Protein AF-A0AAV8ZL42-F1 (afdb_monomer_lite)

Structure (mmCIF, N/CA/C/O backbone):
data_AF-A0AAV8ZL42-F1
#
_entry.id   AF-A0AAV8ZL42-F1
#
loop_
_atom_site.group_PDB
_atom_site.id
_atom_site.type_symbol
_atom_site.label_atom_id
_atom_site.label_alt_id
_atom_site.label_comp_id
_atom_site.label_asym_id
_atom_site.label_entity_id
_atom_site.label_seq_id
_atom_site.pdbx_PDB_ins_code
_atom_site.Cartn_x
_atom_site.Cartn_y
_atom_site.Cartn_z
_atom_site.occupancy
_atom_site.B_iso_or_equiv
_atom_site.auth_seq_id
_atom_site.auth_comp_id
_atom_site.auth_asym_id
_atom_site.auth_atom_id
_atom_site.pdbx_PDB_model_num
ATOM 1 N N . MET A 1 1 ? 7.546 5.017 -45.964 1.00 35.66 1 MET A N 1
ATOM 2 C CA . MET A 1 1 ? 7.421 4.000 -44.901 1.00 35.66 1 MET A CA 1
ATOM 3 C C . MET A 1 1 ? 7.228 4.746 -43.587 1.00 35.66 1 MET A C 1
ATOM 5 O O . MET A 1 1 ? 8.204 5.150 -42.974 1.00 35.66 1 MET A O 1
ATOM 9 N N . GLY A 1 2 ? 5.987 5.107 -43.258 1.00 39.19 2 GLY A N 1
ATOM 10 C CA . GLY A 1 2 ? 5.680 5.880 -42.052 1.00 39.19 2 GLY A CA 1
ATOM 11 C C . GLY A 1 2 ? 5.302 4.923 -40.935 1.00 39.19 2 GLY A C 1
ATOM 12 O O . GLY A 1 2 ? 4.369 4.145 -41.109 1.00 39.19 2 GLY A O 1
ATOM 13 N N . ILE A 1 3 ? 6.028 4.953 -39.820 1.00 39.34 3 ILE A N 1
ATOM 14 C CA . ILE A 1 3 ? 5.597 4.255 -38.610 1.00 39.34 3 ILE A CA 1
ATOM 15 C C . ILE A 1 3 ? 4.463 5.095 -38.029 1.00 39.34 3 ILE A C 1
ATOM 17 O O . ILE A 1 3 ? 4.687 6.159 -37.455 1.00 39.34 3 ILE A O 1
ATOM 21 N N . VAL A 1 4 ? 3.234 4.640 -38.255 1.00 39.66 4 VAL A N 1
ATOM 22 C CA . VAL A 1 4 ? 2.069 5.104 -37.509 1.00 39.66 4 VAL A CA 1
ATOM 23 C C . VAL A 1 4 ? 2.254 4.565 -36.096 1.00 39.66 4 VAL A C 1
ATOM 25 O O . VAL A 1 4 ? 2.130 3.366 -35.865 1.00 39.66 4 VAL A O 1
ATOM 28 N N . PHE A 1 5 ? 2.617 5.434 -35.155 1.00 35.28 5 PHE A N 1
ATOM 29 C CA . PHE A 1 5 ? 2.433 5.120 -33.745 1.00 35.28 5 PHE A CA 1
ATOM 30 C C . PHE A 1 5 ? 0.934 5.188 -33.487 1.00 35.28 5 PHE A C 1
ATOM 32 O O . PHE A 1 5 ? 0.384 6.259 -33.222 1.00 35.28 5 PHE A O 1
ATOM 39 N N . ASP A 1 6 ? 0.270 4.043 -33.642 1.00 41.56 6 ASP A N 1
ATOM 40 C CA . ASP A 1 6 ? -1.086 3.882 -33.155 1.00 41.56 6 ASP A CA 1
ATOM 41 C C . ASP A 1 6 ? -1.088 4.242 -31.674 1.00 41.56 6 ASP A C 1
ATOM 43 O O . ASP A 1 6 ? -0.304 3.752 -30.857 1.00 41.56 6 ASP A O 1
ATOM 47 N N . ARG A 1 7 ? -1.941 5.209 -31.376 1.00 44.12 7 ARG A N 1
ATOM 48 C CA . ARG A 1 7 ? -2.169 5.799 -30.073 1.00 44.12 7 ARG A CA 1
ATOM 49 C C . ARG A 1 7 ? -2.481 4.691 -29.068 1.00 44.12 7 ARG A C 1
ATOM 51 O O . ARG A 1 7 ? -3.626 4.265 -28.945 1.00 44.12 7 ARG A O 1
ATOM 58 N N . LEU A 1 8 ? -1.479 4.263 -28.308 1.00 35.09 8 LEU A N 1
ATOM 59 C CA . LEU A 1 8 ? -1.681 3.454 -27.115 1.00 35.09 8 LEU A CA 1
ATOM 60 C C . LEU A 1 8 ? -2.342 4.352 -26.059 1.00 35.09 8 LEU A C 1
ATOM 62 O O . LEU A 1 8 ? -1.679 5.053 -25.297 1.00 35.09 8 LEU A O 1
ATOM 66 N N . HIS A 1 9 ? -3.676 4.363 -26.055 1.00 41.09 9 HIS A N 1
ATOM 67 C CA . HIS A 1 9 ? -4.500 4.736 -24.904 1.00 41.09 9 HIS A CA 1
ATOM 68 C C . HIS A 1 9 ? -4.129 3.789 -23.747 1.00 41.09 9 HIS A C 1
ATOM 70 O O . HIS A 1 9 ? -4.765 2.761 -23.551 1.00 41.09 9 HIS A O 1
ATOM 76 N N . MET A 1 10 ? -3.027 4.065 -23.048 1.00 40.38 10 MET A N 1
ATOM 77 C CA . MET A 1 10 ? -2.413 3.113 -22.110 1.00 40.38 10 MET A CA 1
ATOM 78 C C . MET A 1 10 ? -2.181 3.661 -20.707 1.00 40.38 10 MET A C 1
ATOM 80 O O . MET A 1 10 ? -1.366 3.126 -19.964 1.00 40.38 10 MET A O 1
ATOM 84 N N . PHE A 1 11 ? -2.918 4.693 -20.312 1.00 39.81 11 PHE A N 1
ATOM 85 C CA . PHE A 1 11 ? -2.801 5.247 -18.969 1.00 39.81 11 PHE A CA 1
ATOM 86 C C . PHE A 1 11 ? -4.182 5.632 -18.458 1.00 39.81 11 PHE A C 1
ATOM 88 O O . PHE A 1 11 ? -4.560 6.799 -18.469 1.00 39.81 11 PHE A O 1
ATOM 95 N N . ASP A 1 12 ? -4.945 4.626 -18.042 1.00 41.06 12 ASP A N 1
ATOM 96 C CA . ASP A 1 12 ? -6.040 4.856 -17.108 1.00 41.06 12 ASP A CA 1
ATOM 97 C C . ASP A 1 12 ? -5.384 4.907 -15.726 1.00 41.06 12 ASP A C 1
ATOM 99 O O . ASP A 1 12 ? -5.038 3.884 -15.147 1.00 41.06 12 ASP A O 1
ATOM 103 N N . ALA A 1 13 ? -5.019 6.110 -15.288 1.00 43.94 13 ALA A N 1
ATOM 104 C CA . ALA A 1 13 ? -4.443 6.356 -13.974 1.00 43.94 13 ALA A CA 1
ATOM 105 C C . ALA A 1 13 ? -5.504 7.074 -13.143 1.00 43.94 13 ALA A C 1
ATOM 107 O O . ALA A 1 13 ? -5.833 8.232 -13.397 1.00 43.94 13 ALA A O 1
ATOM 108 N N . GLU A 1 14 ? -6.067 6.373 -12.165 1.00 50.88 14 GLU A N 1
ATOM 109 C CA . GLU A 1 14 ? -7.069 6.929 -11.266 1.00 50.88 14 GLU A CA 1
ATOM 110 C C . GLU A 1 14 ? -6.387 7.509 -10.024 1.00 50.88 14 GLU A C 1
ATOM 112 O O . GLU A 1 14 ? -5.799 6.789 -9.216 1.00 50.88 14 GLU A O 1
ATOM 117 N N . PHE A 1 15 ? -6.496 8.826 -9.861 1.00 49.81 15 PHE A N 1
ATOM 118 C CA . PHE A 1 15 ? -6.006 9.533 -8.683 1.00 49.81 15 PHE A CA 1
ATOM 119 C C . PHE A 1 15 ? -7.116 9.617 -7.634 1.00 49.81 15 PHE A C 1
ATOM 121 O O . PHE A 1 15 ? -8.180 10.185 -7.888 1.00 49.81 15 PHE A O 1
ATOM 128 N N . ARG A 1 16 ? -6.856 9.120 -6.422 1.00 56.88 16 ARG A N 1
ATOM 129 C CA . ARG A 1 16 ? -7.742 9.307 -5.261 1.00 56.88 16 ARG A CA 1
ATOM 130 C C . ARG A 1 16 ? -6.974 9.924 -4.096 1.00 56.88 16 ARG A C 1
ATOM 132 O O . ARG A 1 16 ? -5.785 9.678 -3.918 1.00 56.88 16 ARG A O 1
ATOM 139 N N . ARG A 1 17 ? -7.653 10.757 -3.308 1.00 58.56 17 ARG A N 1
ATOM 140 C CA . ARG A 1 17 ? -7.144 11.284 -2.034 1.00 58.56 17 ARG A CA 1
ATOM 141 C C . ARG A 1 17 ? -8.042 10.765 -0.929 1.00 58.56 17 ARG A C 1
ATOM 143 O O . ARG A 1 17 ? -9.262 10.873 -1.041 1.00 58.56 17 ARG A O 1
ATOM 150 N N . PHE A 1 18 ? -7.449 10.215 0.117 1.00 60.50 18 PHE A N 1
ATOM 151 C CA . PHE A 1 18 ? -8.172 9.806 1.313 1.00 60.50 18 PHE A CA 1
ATOM 152 C C . PHE A 1 18 ? -7.325 10.121 2.540 1.00 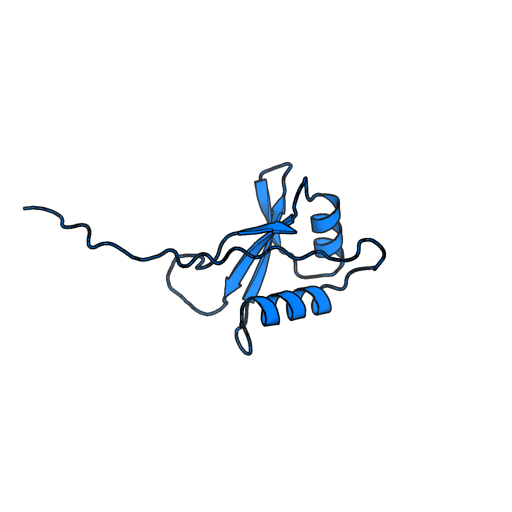60.50 18 PHE A C 1
ATOM 154 O O . PHE A 1 18 ? -6.101 10.044 2.493 1.00 60.50 18 PHE A O 1
ATOM 161 N N . SER A 1 19 ? -7.983 10.486 3.634 1.00 63.06 19 SER A N 1
ATOM 162 C CA . SER A 1 19 ? -7.317 10.766 4.902 1.00 63.06 19 SER A CA 1
ATOM 163 C C . SER A 1 19 ? -7.437 9.551 5.812 1.00 63.06 19 SER A C 1
ATOM 165 O O . SER A 1 19 ? -8.507 8.953 5.906 1.00 63.06 19 SER A O 1
ATOM 167 N N . VAL A 1 20 ? -6.354 9.215 6.509 1.00 64.38 20 VAL A N 1
ATOM 168 C CA . VAL A 1 20 ? -6.352 8.211 7.582 1.00 64.38 20 VAL A CA 1
ATOM 169 C C . VAL A 1 20 ? -6.140 8.934 8.910 1.00 64.38 20 VAL A C 1
ATOM 171 O O . VAL A 1 20 ? -5.308 9.840 9.002 1.00 64.38 20 VAL A O 1
ATOM 174 N N . GLU A 1 21 ? -6.898 8.569 9.944 1.00 62.53 21 GLU A N 1
ATOM 175 C CA . GLU A 1 21 ? -6.744 9.161 11.274 1.00 62.53 21 GLU A CA 1
ATOM 176 C C . GLU A 1 21 ? -5.384 8.804 11.890 1.00 62.53 21 GLU A C 1
ATOM 178 O O . GLU A 1 21 ? -5.089 7.639 12.164 1.00 62.53 21 GLU A O 1
ATOM 183 N N . ARG A 1 22 ? -4.569 9.831 12.172 1.00 55.66 22 ARG A N 1
ATOM 184 C CA . ARG A 1 22 ? -3.210 9.689 12.733 1.00 55.66 22 ARG A CA 1
ATOM 185 C C . ARG A 1 22 ? -3.160 9.100 14.149 1.00 55.66 22 ARG A C 1
ATOM 187 O O . ARG A 1 22 ? -2.091 8.680 14.574 1.00 55.66 22 ARG A O 1
ATOM 194 N N . ASN A 1 23 ? -4.280 9.082 14.875 1.00 57.28 23 ASN A N 1
ATOM 195 C CA . ASN A 1 23 ? -4.341 8.646 16.277 1.00 57.28 23 ASN A CA 1
ATOM 196 C C . ASN A 1 23 ? -4.604 7.140 16.451 1.00 57.28 23 ASN A C 1
ATOM 198 O O . ASN A 1 23 ? -4.630 6.653 17.579 1.00 57.28 23 ASN A O 1
ATOM 202 N N . SER A 1 24 ? -4.788 6.397 15.358 1.00 63.31 24 SER A N 1
ATOM 203 C CA . SER A 1 24 ? -4.929 4.940 15.390 1.00 63.31 24 SER A CA 1
ATOM 204 C C . SER A 1 24 ? -3.568 4.268 15.178 1.00 63.31 24 SER A C 1
ATOM 206 O O . SER A 1 24 ? -2.717 4.810 14.479 1.00 63.31 24 SER A O 1
ATOM 208 N N . GLN A 1 25 ? -3.325 3.097 15.781 1.00 73.81 25 GLN A N 1
ATOM 209 C CA . GLN A 1 25 ? -2.259 2.204 15.312 1.00 73.81 25 GLN A CA 1
ATOM 210 C C . GLN A 1 25 ? -2.778 1.542 14.028 1.00 73.81 25 GLN A C 1
ATOM 212 O O . GLN A 1 25 ? -3.613 0.643 14.136 1.00 73.81 25 GLN A O 1
ATOM 217 N N . PRO A 1 26 ? -2.357 1.985 12.829 1.00 80.88 26 PRO A N 1
ATOM 218 C CA . PRO A 1 26 ? -2.989 1.532 11.603 1.00 80.88 26 PRO A CA 1
ATOM 219 C C . PRO A 1 26 ? -2.600 0.077 11.340 1.00 80.88 26 PRO A C 1
ATOM 221 O O . PRO A 1 26 ? -1.420 -0.279 11.420 1.00 80.88 26 PRO A O 1
ATOM 224 N N . LYS A 1 27 ? -3.593 -0.756 11.028 1.00 91.00 27 LYS A N 1
ATOM 225 C CA . LYS A 1 27 ? -3.380 -2.142 10.618 1.00 91.00 27 LYS A CA 1
ATOM 226 C C . LYS A 1 27 ? -3.227 -2.229 9.114 1.00 91.00 27 LYS A C 1
ATOM 228 O O . LYS A 1 27 ? -3.955 -1.580 8.360 1.00 91.00 27 LYS A O 1
ATOM 233 N N . PHE A 1 28 ? -2.266 -3.034 8.674 1.00 92.12 28 PHE A N 1
ATOM 234 C CA . PHE A 1 28 ? -2.043 -3.256 7.254 1.00 92.12 28 PHE A CA 1
ATOM 235 C C . PHE A 1 28 ? -3.261 -3.883 6.575 1.00 92.12 28 PHE A C 1
ATOM 237 O O . PHE A 1 28 ? -3.576 -3.502 5.452 1.00 92.12 28 PHE A O 1
ATOM 244 N N . GLU A 1 29 ? -3.960 -4.789 7.256 1.00 93.00 29 GLU A N 1
ATOM 245 C CA . GLU A 1 29 ? -5.174 -5.425 6.736 1.00 93.00 29 GLU A CA 1
ATOM 246 C C . GLU A 1 29 ? -6.279 -4.391 6.476 1.00 93.00 29 GLU A C 1
ATOM 248 O O . GLU A 1 29 ? -6.742 -4.283 5.345 1.00 93.00 29 GLU A O 1
ATOM 253 N N . ASP A 1 30 ? -6.584 -3.520 7.444 1.00 90.75 30 ASP A N 1
ATOM 254 C CA . ASP A 1 30 ? -7.571 -2.441 7.266 1.00 90.75 30 ASP A CA 1
ATOM 255 C C . ASP A 1 30 ? -7.199 -1.494 6.114 1.00 90.75 30 ASP A C 1
ATOM 257 O O . ASP A 1 30 ? -8.045 -1.068 5.318 1.00 90.75 30 ASP A O 1
ATOM 261 N N . PHE A 1 31 ? -5.910 -1.154 6.011 1.00 88.69 31 PHE A N 1
ATOM 262 C CA . PHE A 1 31 ? -5.397 -0.325 4.926 1.00 88.69 31 PHE A CA 1
ATOM 263 C C . PHE A 1 31 ? -5.541 -1.026 3.573 1.00 88.69 31 PHE A C 1
ATOM 265 O O . PHE A 1 31 ? -5.977 -0.415 2.597 1.00 88.69 31 PHE A O 1
ATOM 272 N N . ARG A 1 32 ? -5.219 -2.317 3.507 1.00 90.62 32 ARG A N 1
ATOM 273 C CA . ARG A 1 32 ? -5.371 -3.135 2.306 1.00 90.62 32 ARG A CA 1
ATOM 274 C C . ARG A 1 32 ? -6.837 -3.224 1.880 1.00 90.62 32 ARG A C 1
ATOM 276 O O . ARG A 1 32 ? -7.114 -3.018 0.700 1.00 90.62 32 ARG A O 1
ATOM 283 N N . ASP A 1 33 ? -7.757 -3.439 2.813 1.00 90.31 33 ASP A N 1
ATOM 284 C CA . ASP A 1 33 ? -9.199 -3.516 2.556 1.00 90.31 33 ASP A CA 1
ATOM 285 C C . ASP A 1 33 ? -9.779 -2.175 2.093 1.00 90.31 33 ASP A C 1
ATOM 287 O O . ASP A 1 33 ? -10.705 -2.116 1.278 1.00 90.31 33 ASP A O 1
ATOM 291 N N . LEU A 1 34 ? -9.247 -1.060 2.601 1.00 87.06 34 LEU A N 1
ATOM 292 C CA . LEU A 1 34 ? -9.572 0.271 2.094 1.00 87.06 34 LEU A CA 1
ATOM 293 C C . LEU A 1 34 ? -9.128 0.428 0.635 1.00 87.06 34 LEU A C 1
ATOM 295 O O . LEU A 1 34 ? -9.923 0.864 -0.197 1.00 87.06 34 LEU A O 1
ATOM 299 N N . ILE A 1 35 ? -7.890 0.047 0.316 1.00 86.81 35 ILE A N 1
ATOM 300 C CA . ILE A 1 35 ? -7.360 0.091 -1.053 1.00 86.81 35 ILE A CA 1
ATOM 301 C C . ILE A 1 35 ? -8.170 -0.808 -1.990 1.00 86.81 35 ILE A C 1
ATOM 303 O O . ILE A 1 35 ? -8.523 -0.381 -3.090 1.00 86.81 35 ILE A O 1
ATOM 307 N N . GLU A 1 36 ? -8.521 -2.015 -1.553 1.00 87.69 36 GLU A N 1
ATOM 308 C CA . GLU A 1 36 ? -9.337 -2.939 -2.336 1.00 87.69 36 GLU A CA 1
ATOM 309 C C . GLU A 1 36 ? -10.693 -2.326 -2.707 1.00 87.69 36 GLU A C 1
ATOM 311 O O . GLU A 1 36 ? -11.075 -2.335 -3.880 1.00 87.69 36 GLU A O 1
ATOM 316 N N . ARG A 1 37 ? -11.389 -1.731 -1.729 1.00 85.81 37 ARG A N 1
ATOM 317 C CA . ARG A 1 37 ? -12.682 -1.064 -1.942 1.00 85.81 37 ARG A CA 1
ATOM 318 C C . ARG A 1 37 ? -12.564 0.175 -2.823 1.00 85.81 37 ARG A C 1
ATOM 320 O O . ARG A 1 37 ? -13.397 0.371 -3.703 1.00 85.81 37 ARG A O 1
ATOM 327 N N . LEU A 1 38 ? -11.549 1.011 -2.600 1.00 82.88 38 LEU A N 1
ATOM 328 C CA . LEU A 1 38 ? -11.361 2.256 -3.354 1.00 82.88 38 LEU A CA 1
ATOM 329 C C . LEU A 1 38 ? -11.042 2.011 -4.830 1.00 82.88 38 LEU A C 1
ATOM 331 O O . LEU A 1 38 ? -11.477 2.800 -5.665 1.00 82.88 38 LEU A O 1
ATOM 335 N N . HIS A 1 39 ? -10.311 0.939 -5.136 1.00 77.50 39 HIS A N 1
ATOM 336 C CA . HIS A 1 39 ? -9.862 0.603 -6.491 1.00 77.50 39 HIS A CA 1
ATOM 337 C C . HIS A 1 39 ? -10.634 -0.568 -7.119 1.00 77.50 39 HIS A C 1
ATOM 339 O O . HIS A 1 39 ? -10.232 -1.090 -8.162 1.00 77.50 39 HIS A O 1
ATOM 345 N N . ASN A 1 40 ? -11.731 -0.993 -6.483 1.00 81.56 40 ASN A N 1
ATOM 346 C CA . ASN A 1 40 ? -12.603 -2.073 -6.938 1.00 81.56 40 ASN A CA 1
ATOM 347 C C . ASN A 1 40 ? -11.823 -3.359 -7.297 1.00 81.56 40 ASN A C 1
ATOM 349 O O . ASN A 1 40 ? -12.038 -3.968 -8.346 1.00 81.56 40 ASN A O 1
ATOM 353 N N . LEU A 1 41 ? -10.882 -3.747 -6.428 1.00 83.38 41 LEU A N 1
ATOM 354 C CA . LEU A 1 41 ? -9.957 -4.875 -6.616 1.00 83.38 41 LEU A CA 1
ATOM 355 C C . LEU A 1 41 ? -10.468 -6.181 -5.996 1.00 83.38 41 LEU A C 1
ATOM 357 O O . LEU A 1 41 ? -9.673 -7.067 -5.695 1.00 83.38 41 LEU A O 1
ATOM 361 N N . LYS A 1 42 ? -11.782 -6.298 -5.790 1.00 84.19 42 LYS A N 1
ATOM 362 C CA . LYS A 1 42 ? -12.391 -7.486 -5.192 1.00 84.19 42 LYS A CA 1
ATOM 363 C C . LYS A 1 42 ? -11.958 -8.745 -5.950 1.00 84.19 42 LYS A C 1
ATOM 365 O O . LYS A 1 42 ? -12.014 -8.770 -7.179 1.00 84.19 42 LYS A O 1
ATOM 370 N N . ASP A 1 43 ? -11.513 -9.761 -5.212 1.00 84.69 43 ASP A N 1
ATOM 371 C CA . ASP A 1 43 ? -11.008 -11.042 -5.734 1.00 84.69 43 ASP A CA 1
ATOM 372 C C . ASP A 1 43 ? -9.744 -10.933 -6.623 1.00 84.69 43 ASP A C 1
ATOM 374 O O . ASP A 1 43 ? -9.311 -11.911 -7.236 1.00 84.69 43 ASP A O 1
ATOM 378 N N . ILE A 1 44 ? -9.097 -9.763 -6.678 1.00 85.31 44 ILE A N 1
ATOM 379 C CA . ILE A 1 44 ? -7.851 -9.534 -7.416 1.00 85.31 44 ILE A CA 1
ATOM 380 C C . ILE A 1 44 ? -6.703 -9.464 -6.416 1.00 85.31 44 ILE A C 1
ATOM 382 O O . ILE A 1 44 ? -6.625 -8.559 -5.592 1.00 85.31 44 ILE A O 1
ATOM 386 N N . SER A 1 45 ? -5.728 -10.367 -6.517 1.00 87.88 45 SER A N 1
ATOM 387 C CA . SER A 1 45 ? -4.523 -10.236 -5.698 1.00 87.88 45 SER A CA 1
ATOM 388 C C . SER A 1 45 ? -3.710 -9.016 -6.143 1.00 87.88 45 SER A C 1
ATOM 390 O O . SER A 1 45 ? -3.387 -8.877 -7.317 1.00 87.88 45 SER A O 1
ATOM 392 N N . PHE A 1 46 ? -3.284 -8.173 -5.202 1.00 87.69 46 PHE A N 1
ATOM 393 C CA . PHE A 1 46 ? -2.400 -7.029 -5.469 1.00 87.69 46 PHE A CA 1
ATOM 394 C C . PHE A 1 46 ? -1.310 -6.837 -4.405 1.00 87.69 46 PHE A C 1
ATOM 396 O O . PHE A 1 46 ? -1.440 -7.298 -3.267 1.00 87.69 46 PHE A O 1
ATOM 403 N N . LEU A 1 47 ? -0.234 -6.160 -4.792 1.00 90.69 47 LEU A N 1
ATOM 404 C CA . LEU A 1 47 ? 0.840 -5.642 -3.951 1.00 90.69 47 LEU A CA 1
ATOM 405 C C . LEU A 1 47 ? 0.627 -4.147 -3.717 1.00 90.69 47 LEU A C 1
ATOM 407 O O . LEU A 1 47 ? 0.113 -3.457 -4.597 1.00 90.69 47 LEU A O 1
ATOM 411 N N . VAL A 1 48 ? 1.055 -3.669 -2.552 1.00 91.38 48 VAL A N 1
ATOM 412 C CA . VAL A 1 48 ? 1.086 -2.246 -2.215 1.00 91.38 48 VAL A CA 1
ATOM 413 C C . VAL A 1 48 ? 2.519 -1.876 -1.867 1.00 91.38 48 VAL A C 1
ATOM 415 O O . VAL A 1 48 ? 3.167 -2.571 -1.085 1.00 91.38 48 VAL A O 1
ATOM 418 N N . SER A 1 49 ? 3.000 -0.784 -2.439 1.00 92.00 49 SER A N 1
ATOM 419 C CA . SER A 1 49 ? 4.323 -0.224 -2.165 1.00 92.00 49 SER A CA 1
ATOM 420 C C . SER A 1 49 ? 4.217 1.286 -1.999 1.00 92.00 49 SER A C 1
ATOM 422 O O . SER A 1 49 ? 3.255 1.877 -2.487 1.00 92.00 49 SER A O 1
ATOM 424 N N . TYR A 1 50 ? 5.189 1.920 -1.350 1.00 90.06 50 TYR A N 1
ATOM 425 C CA . TYR A 1 50 ? 5.308 3.375 -1.293 1.00 90.06 50 TYR A CA 1
ATOM 426 C C . TYR A 1 50 ? 6.640 3.861 -1.845 1.00 90.06 50 TYR A C 1
ATOM 428 O O . TYR A 1 50 ? 7.622 3.125 -1.829 1.00 90.06 50 TYR A O 1
ATOM 436 N N . ILE A 1 51 ? 6.650 5.096 -2.339 1.00 88.38 51 ILE A N 1
ATOM 437 C CA . ILE A 1 51 ? 7.875 5.787 -2.747 1.00 88.38 51 ILE A CA 1
ATOM 438 C C . ILE A 1 51 ? 8.403 6.536 -1.527 1.00 88.38 51 ILE A C 1
ATOM 440 O O . ILE A 1 51 ? 7.741 7.470 -1.056 1.00 88.38 51 ILE A O 1
ATOM 444 N N . ASP A 1 52 ? 9.563 6.137 -1.007 1.00 88.81 52 ASP A N 1
ATOM 445 C CA . ASP A 1 52 ? 10.187 6.852 0.102 1.00 88.81 52 ASP A CA 1
ATOM 446 C C . ASP A 1 52 ? 10.691 8.221 -0.379 1.00 88.81 52 ASP A C 1
ATOM 448 O O . ASP A 1 52 ? 11.385 8.318 -1.390 1.00 88.81 52 ASP A O 1
ATOM 452 N N . PRO A 1 53 ? 10.317 9.325 0.287 1.00 86.94 53 PRO A N 1
ATOM 453 C CA . PRO A 1 53 ? 10.684 10.653 -0.189 1.00 86.94 53 PRO A CA 1
ATOM 454 C C . PRO A 1 53 ? 12.172 10.984 -0.004 1.00 86.94 53 PRO A C 1
ATOM 456 O O . PRO A 1 53 ? 12.604 12.018 -0.513 1.00 86.94 53 PRO A O 1
ATOM 459 N N . SER A 1 54 ? 12.940 10.169 0.726 1.00 87.88 54 SER A N 1
ATOM 460 C CA .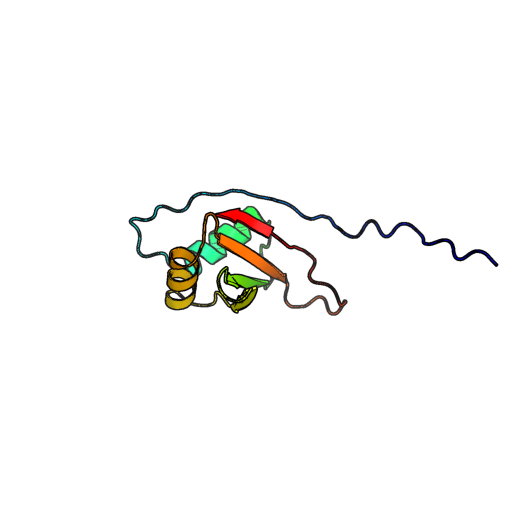 SER A 1 54 ? 14.353 10.433 1.026 1.00 87.88 54 SER A CA 1
ATOM 461 C C . SER A 1 54 ? 15.276 9.957 -0.094 1.00 87.88 54 SER A C 1
ATOM 463 O O . SER A 1 54 ? 16.135 10.716 -0.536 1.00 87.88 54 SER A O 1
ATOM 465 N N . ASP A 1 55 ? 15.092 8.719 -0.549 1.00 87.81 55 ASP A N 1
ATOM 466 C CA . ASP A 1 55 ? 15.925 8.048 -1.560 1.00 87.81 55 ASP A CA 1
ATOM 467 C C . ASP A 1 55 ? 15.175 7.782 -2.880 1.00 87.81 55 ASP A C 1
ATOM 469 O O . ASP A 1 55 ? 15.808 7.499 -3.894 1.00 87.81 55 ASP A O 1
ATOM 473 N N . GLN A 1 56 ? 13.852 7.984 -2.906 1.00 85.25 56 GLN A N 1
ATOM 474 C CA . GLN A 1 56 ? 12.949 7.619 -4.004 1.00 85.25 56 GLN A CA 1
ATOM 475 C C . GLN A 1 56 ? 12.839 6.110 -4.256 1.00 85.25 56 GLN A C 1
ATOM 477 O O . GLN A 1 56 ? 12.376 5.698 -5.325 1.00 85.25 56 GLN A O 1
ATOM 482 N N . ASP A 1 57 ? 13.181 5.286 -3.265 1.00 91.06 57 ASP A N 1
ATOM 483 C CA . ASP A 1 57 ? 13.041 3.841 -3.362 1.00 91.06 57 ASP A CA 1
ATOM 484 C C . ASP A 1 57 ? 11.575 3.413 -3.279 1.00 91.06 57 ASP A C 1
ATOM 486 O O . ASP A 1 57 ? 10.753 3.969 -2.543 1.00 91.06 57 ASP A O 1
ATOM 490 N N . LEU A 1 58 ? 11.247 2.367 -4.041 1.00 89.31 58 LEU A N 1
ATOM 491 C CA . LEU A 1 58 ? 9.942 1.722 -3.994 1.00 89.31 58 LEU A CA 1
ATOM 492 C C . LEU A 1 58 ? 9.954 0.603 -2.950 1.00 89.31 58 LEU A C 1
ATOM 494 O O . LEU A 1 58 ? 10.471 -0.487 -3.201 1.00 89.31 58 LEU A O 1
ATOM 498 N N . LEU A 1 59 ? 9.344 0.853 -1.794 1.00 94.06 59 LEU A N 1
ATOM 499 C CA . LEU A 1 59 ? 9.371 -0.058 -0.652 1.00 94.06 59 LEU A CA 1
ATOM 500 C C . LEU A 1 59 ? 8.004 -0.724 -0.420 1.00 94.06 59 LEU A C 1
ATOM 502 O O . LEU A 1 59 ? 6.973 -0.050 -0.481 1.00 94.06 59 LEU A O 1
ATOM 506 N N . PRO A 1 60 ? 7.950 -2.039 -0.139 1.00 95.31 60 PRO A N 1
ATOM 507 C CA . PRO A 1 60 ? 6.689 -2.753 0.029 1.00 95.31 60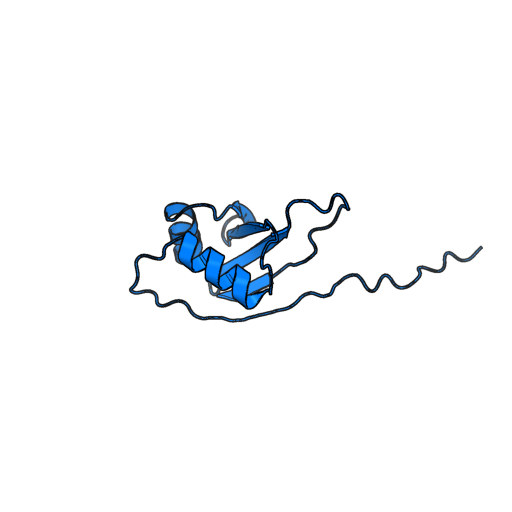 PRO A CA 1
ATOM 508 C C . PRO A 1 60 ? 5.987 -2.376 1.339 1.00 95.31 60 PRO A C 1
ATOM 510 O O . PRO A 1 60 ? 6.588 -2.403 2.413 1.00 95.31 60 PRO A O 1
ATOM 513 N N . ILE A 1 61 ? 4.679 -2.137 1.271 1.00 95.44 61 ILE A N 1
ATOM 514 C CA . ILE A 1 61 ? 3.792 -2.085 2.435 1.00 95.44 61 ILE A CA 1
ATOM 515 C C . ILE A 1 61 ? 3.066 -3.430 2.494 1.00 95.44 61 ILE A C 1
ATOM 517 O O . ILE A 1 61 ? 2.125 -3.669 1.741 1.00 95.44 61 ILE A O 1
ATOM 521 N N . ASN A 1 62 ? 3.539 -4.334 3.350 1.00 95.25 62 ASN A N 1
ATOM 522 C CA . ASN A 1 62 ? 3.006 -5.695 3.480 1.00 95.25 62 ASN A CA 1
ATOM 523 C C . ASN A 1 62 ? 2.793 -6.143 4.938 1.00 95.25 62 ASN A C 1
ATOM 525 O O . ASN A 1 62 ? 2.461 -7.302 5.173 1.00 95.25 62 ASN A O 1
ATOM 529 N N . ASN A 1 63 ? 3.011 -5.245 5.901 1.00 96.06 63 ASN A N 1
ATOM 530 C CA . ASN A 1 63 ? 2.802 -5.456 7.330 1.00 96.06 63 ASN A CA 1
ATOM 531 C C . ASN A 1 63 ? 2.600 -4.103 8.047 1.00 96.06 63 ASN A C 1
ATOM 533 O O . ASN A 1 63 ? 2.802 -3.037 7.453 1.00 96.06 63 ASN A O 1
ATOM 537 N N . ASP A 1 64 ? 2.205 -4.157 9.322 1.00 94.69 64 ASP A N 1
ATOM 538 C CA . ASP A 1 64 ? 1.930 -2.981 10.163 1.00 94.69 64 ASP A CA 1
ATOM 539 C C . ASP A 1 64 ? 3.150 -2.052 10.315 1.00 94.69 64 ASP A C 1
ATOM 541 O O . ASP A 1 64 ? 3.009 -0.827 10.336 1.00 94.69 64 ASP A O 1
ATOM 545 N N . ASP A 1 65 ? 4.360 -2.609 10.407 1.00 94.50 65 ASP A N 1
ATOM 546 C CA . ASP A 1 65 ? 5.584 -1.832 10.628 1.00 94.50 65 ASP A CA 1
ATOM 547 C C . ASP A 1 65 ? 5.990 -1.027 9.395 1.00 94.50 65 ASP A C 1
ATOM 549 O O . ASP A 1 65 ? 6.315 0.159 9.504 1.00 94.50 65 ASP A O 1
ATOM 553 N N . ASN A 1 66 ? 5.892 -1.629 8.212 1.00 94.38 66 ASN A N 1
ATOM 554 C CA . ASN A 1 66 ? 6.137 -0.958 6.944 1.00 94.38 66 ASN A CA 1
ATOM 555 C C . ASN A 1 66 ? 5.083 0.121 6.688 1.00 94.38 66 ASN A C 1
ATOM 557 O O . ASN A 1 66 ? 5.437 1.206 6.232 1.00 94.38 66 ASN A O 1
ATOM 561 N N . LEU A 1 67 ? 3.812 -0.132 7.028 1.00 92.69 67 LEU A N 1
ATOM 562 C CA . LEU A 1 67 ? 2.755 0.880 6.938 1.00 92.69 67 LEU A CA 1
ATOM 563 C C . LEU A 1 67 ? 3.054 2.072 7.851 1.00 92.69 67 LEU A C 1
ATOM 565 O O . LEU A 1 67 ? 2.993 3.222 7.413 1.00 92.69 67 LEU A O 1
ATOM 569 N N . ARG A 1 68 ? 3.437 1.813 9.104 1.00 90.06 68 ARG A N 1
ATOM 570 C CA . ARG A 1 68 ? 3.816 2.868 10.049 1.00 90.06 68 ARG A CA 1
ATOM 571 C C . ARG A 1 68 ? 5.013 3.667 9.543 1.00 90.06 68 ARG A C 1
ATOM 573 O O . ARG A 1 68 ? 4.974 4.895 9.574 1.00 90.06 68 ARG A O 1
ATOM 580 N N . ARG A 1 69 ? 6.056 2.994 9.049 1.00 91.12 69 ARG A N 1
ATOM 581 C CA . ARG A 1 69 ? 7.244 3.650 8.487 1.00 91.12 69 ARG A CA 1
ATOM 582 C C . ARG A 1 69 ? 6.888 4.530 7.290 1.00 91.12 69 ARG A C 1
ATOM 584 O O . ARG A 1 69 ? 7.314 5.680 7.243 1.00 91.12 69 ARG A O 1
ATOM 591 N N . ALA A 1 70 ? 6.056 4.027 6.383 1.00 90.81 70 ALA A N 1
ATOM 592 C CA . ALA A 1 70 ? 5.580 4.771 5.226 1.00 90.81 70 ALA A CA 1
ATOM 593 C C . ALA A 1 70 ? 4.819 6.043 5.640 1.00 90.81 70 ALA A C 1
ATOM 595 O O . ALA A 1 70 ? 5.103 7.128 5.135 1.00 90.81 70 ALA A O 1
ATOM 596 N N . LEU A 1 71 ? 3.908 5.936 6.614 1.00 87.56 71 LEU A N 1
ATOM 597 C CA . LEU A 1 71 ? 3.134 7.068 7.138 1.00 87.56 71 LEU A CA 1
ATOM 598 C C . LEU A 1 71 ? 3.998 8.120 7.849 1.00 87.56 71 LEU A C 1
ATOM 600 O O . LEU A 1 71 ? 3.719 9.310 7.727 1.00 87.56 71 LEU A O 1
ATOM 604 N N . ILE A 1 72 ? 5.038 7.704 8.579 1.00 87.38 72 ILE A N 1
ATOM 605 C CA . ILE A 1 72 ? 5.982 8.621 9.245 1.00 87.38 72 ILE A CA 1
ATOM 606 C C . ILE A 1 72 ? 6.847 9.355 8.213 1.00 87.38 72 ILE A C 1
ATOM 608 O O . ILE A 1 72 ? 7.103 10.553 8.356 1.00 87.38 72 ILE A O 1
ATOM 612 N N . ASN A 1 73 ? 7.307 8.641 7.185 1.00 87.44 73 ASN A N 1
ATOM 613 C CA . ASN A 1 73 ? 8.221 9.190 6.188 1.00 87.44 73 ASN A CA 1
ATOM 614 C C . ASN A 1 73 ? 7.511 10.051 5.141 1.00 87.44 73 ASN A C 1
ATOM 616 O O . ASN A 1 73 ? 8.148 10.927 4.563 1.00 87.44 73 ASN A O 1
ATOM 620 N N . ALA A 1 74 ? 6.213 9.843 4.916 1.00 83.06 74 ALA A N 1
ATOM 621 C CA . ALA A 1 74 ? 5.403 10.592 3.963 1.00 83.06 74 ALA A CA 1
ATOM 622 C C . ALA A 1 74 ? 5.502 12.118 4.155 1.00 83.06 74 ALA A C 1
ATOM 624 O O . ALA A 1 74 ? 5.188 12.657 5.218 1.00 83.06 74 ALA A O 1
ATOM 625 N N . LYS A 1 75 ? 5.911 12.837 3.101 1.00 79.31 75 LYS A N 1
ATOM 626 C CA . LYS A 1 75 ? 6.060 14.303 3.105 1.00 79.31 75 LYS A CA 1
ATOM 627 C C . LYS A 1 75 ? 5.726 14.903 1.732 1.00 79.31 75 LYS A C 1
ATOM 629 O O . LYS A 1 75 ? 6.398 14.573 0.758 1.00 79.31 75 LYS A O 1
ATOM 634 N N . PRO A 1 76 ? 4.735 15.808 1.611 1.00 76.81 76 PRO A N 1
ATOM 635 C CA . PRO A 1 76 ? 3.609 16.011 2.528 1.00 76.81 76 PRO A CA 1
ATOM 636 C C . PRO A 1 76 ? 2.588 14.868 2.472 1.00 76.81 76 PRO A C 1
ATOM 638 O O . PRO A 1 76 ? 1.679 14.843 3.294 1.00 76.81 76 PRO A O 1
ATOM 641 N N . LEU A 1 77 ? 2.721 13.976 1.485 1.00 78.56 77 LEU A N 1
ATOM 642 C CA . LEU A 1 77 ? 1.729 12.968 1.161 1.00 78.56 77 LEU A CA 1
ATOM 643 C C . LEU A 1 77 ? 2.373 11.585 1.025 1.00 78.56 77 LEU A C 1
ATOM 645 O O . LEU A 1 77 ? 3.500 11.484 0.529 1.00 78.56 77 LEU A O 1
ATOM 649 N N . LEU A 1 78 ? 1.664 10.525 1.410 1.00 84.06 78 LEU A N 1
ATOM 650 C CA . LEU A 1 78 ? 2.119 9.152 1.171 1.00 84.06 78 LEU A CA 1
ATOM 651 C C . LEU A 1 78 ? 1.801 8.772 -0.273 1.00 84.06 78 LEU A C 1
ATOM 653 O O . LEU A 1 78 ? 0.632 8.689 -0.636 1.00 84.06 78 LEU A O 1
ATOM 657 N N . ARG A 1 79 ? 2.830 8.528 -1.087 1.00 85.94 79 ARG A N 1
ATOM 658 C CA . ARG A 1 79 ? 2.677 8.084 -2.478 1.00 85.94 79 ARG A CA 1
ATOM 659 C C . ARG A 1 79 ? 2.724 6.568 -2.540 1.00 85.94 79 ARG A C 1
ATOM 661 O O . ARG A 1 79 ? 3.796 6.002 -2.336 1.00 85.94 79 ARG A O 1
ATOM 668 N N . ILE A 1 80 ? 1.598 5.932 -2.850 1.00 85.81 80 ILE A N 1
ATOM 669 C CA . ILE A 1 80 ? 1.530 4.474 -3.011 1.00 85.81 80 ILE A CA 1
ATOM 670 C C . ILE A 1 80 ? 1.402 4.036 -4.473 1.00 85.81 80 ILE A C 1
ATOM 672 O O . ILE A 1 80 ? 0.862 4.754 -5.319 1.00 85.81 80 ILE A O 1
ATOM 676 N N . ILE A 1 81 ? 1.893 2.827 -4.743 1.00 85.25 81 ILE A N 1
ATOM 677 C CA . ILE A 1 81 ? 1.760 2.091 -6.002 1.00 85.25 81 ILE A CA 1
ATOM 678 C C . ILE A 1 81 ? 1.036 0.779 -5.712 1.00 85.25 81 ILE A C 1
ATOM 680 O O . ILE A 1 81 ? 1.396 0.061 -4.776 1.00 85.25 81 ILE A O 1
ATOM 684 N N . ILE A 1 82 ? 0.038 0.458 -6.536 1.00 85.56 82 ILE A N 1
ATOM 685 C CA . ILE A 1 82 ? -0.741 -0.775 -6.432 1.00 85.56 82 ILE A CA 1
ATOM 686 C C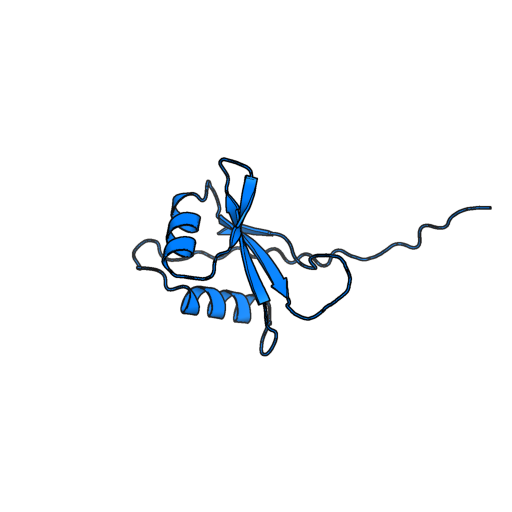 . ILE A 1 82 ? -0.477 -1.627 -7.670 1.00 85.56 82 ILE A C 1
ATOM 688 O O . ILE A 1 82 ? -0.715 -1.197 -8.797 1.00 85.56 82 ILE A O 1
ATOM 692 N N . GLN A 1 83 ? -0.001 -2.854 -7.473 1.00 82.06 83 GLN A N 1
ATOM 693 C CA . GLN A 1 83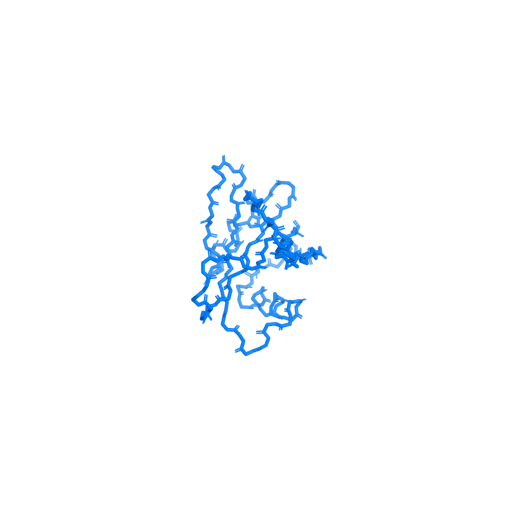 ? 0.340 -3.764 -8.570 1.00 82.06 83 GLN A CA 1
ATOM 694 C C . GLN A 1 83 ? -0.482 -5.047 -8.471 1.00 82.06 83 GLN A C 1
ATOM 696 O O . GLN A 1 83 ? -0.348 -5.794 -7.507 1.00 82.06 83 GLN A O 1
ATOM 701 N N . ARG A 1 84 ? -1.318 -5.346 -9.468 1.00 83.56 84 ARG A N 1
ATOM 702 C CA . ARG A 1 84 ? -2.077 -6.607 -9.520 1.00 83.56 84 ARG A CA 1
ATOM 703 C C . ARG A 1 84 ? -1.124 -7.784 -9.779 1.00 83.56 84 ARG A C 1
ATOM 705 O O . ARG A 1 84 ? -0.304 -7.729 -10.691 1.00 83.56 84 ARG A O 1
ATOM 712 N N . LYS A 1 85 ? -1.235 -8.862 -9.003 1.00 76.12 85 LYS A N 1
ATOM 713 C CA . LYS A 1 85 ? -0.541 -10.131 -9.250 1.00 76.12 85 LYS A CA 1
ATOM 714 C C . LYS A 1 85 ? -1.316 -10.900 -10.323 1.00 76.12 85 LYS A C 1
ATOM 716 O O . LYS A 1 85 ? -2.505 -11.140 -10.149 1.00 76.12 85 LYS A O 1
ATOM 721 N N . GLY A 1 86 ? -0.648 -11.298 -11.407 1.00 62.69 86 GLY A N 1
ATOM 722 C CA . GLY A 1 86 ? -1.214 -12.225 -12.400 1.00 62.69 86 GLY A CA 1
ATOM 723 C C . GLY A 1 86 ? -1.434 -11.684 -13.815 1.00 62.69 86 GLY A C 1
ATOM 724 O O . GLY A 1 86 ? -1.831 -12.459 -14.676 1.00 62.69 86 GLY A O 1
ATOM 725 N N . ILE A 1 87 ? -1.128 -10.416 -14.109 1.00 54.00 87 ILE A N 1
ATOM 726 C CA . ILE A 1 87 ? -1.069 -9.939 -15.501 1.00 54.00 87 ILE A CA 1
ATOM 727 C C . ILE A 1 87 ? 0.399 -9.937 -15.930 1.00 54.00 87 ILE A C 1
ATOM 729 O O . ILE A 1 87 ? 1.145 -9.003 -15.643 1.00 54.00 87 ILE A O 1
ATOM 733 N N . VAL A 1 88 ? 0.828 -11.008 -16.601 1.00 46.72 88 VAL A N 1
ATOM 734 C CA . VAL A 1 88 ? 2.126 -11.087 -17.292 1.00 46.72 88 VAL A CA 1
ATOM 735 C C . VAL A 1 88 ? 2.045 -10.241 -18.568 1.00 46.72 88 VAL A C 1
ATOM 737 O O . VAL A 1 88 ? 2.027 -10.756 -19.676 1.00 46.72 88 VAL A O 1
ATOM 740 N N . LEU A 1 89 ? 1.934 -8.924 -18.417 1.00 44.28 89 LEU A N 1
ATOM 741 C CA . LEU A 1 89 ? 2.162 -7.948 -19.480 1.00 44.28 89 LEU A CA 1
ATOM 742 C C . LEU A 1 89 ? 2.843 -6.742 -18.841 1.00 44.28 89 LEU A C 1
ATOM 744 O O . LEU A 1 89 ? 2.171 -5.834 -18.382 1.00 44.28 89 LEU A O 1
ATOM 748 N N . HIS A 1 90 ? 4.172 -6.823 -18.750 1.00 46.25 90 HIS A N 1
ATOM 749 C CA . HIS A 1 90 ? 5.213 -5.781 -18.748 1.00 46.25 90 HIS A CA 1
ATOM 750 C C . HIS A 1 90 ? 4.996 -4.339 -18.234 1.00 46.25 90 HIS A C 1
ATOM 752 O O . HIS A 1 90 ? 5.956 -3.579 -18.306 1.00 46.25 90 HIS A O 1
ATOM 758 N N . LEU A 1 91 ? 3.862 -3.916 -17.676 1.00 45.12 91 LEU A N 1
ATOM 759 C CA . LEU A 1 91 ? 3.677 -2.551 -17.187 1.00 45.12 91 LEU A CA 1
ATOM 760 C C . LEU A 1 91 ? 2.819 -2.520 -15.910 1.00 45.12 91 LEU A C 1
ATOM 762 O O . LEU A 1 91 ? 1.749 -3.133 -15.867 1.00 45.12 91 LEU A O 1
ATOM 766 N N . PRO A 1 92 ? 3.251 -1.798 -14.858 1.00 45.34 92 PRO A N 1
ATOM 767 C CA . PRO A 1 92 ? 2.397 -1.514 -13.714 1.00 45.34 92 PRO A CA 1
ATOM 768 C C . PRO A 1 92 ? 1.225 -0.649 -14.188 1.00 45.34 92 PRO A C 1
ATOM 770 O O . PRO A 1 92 ? 1.420 0.481 -14.623 1.00 45.34 92 PRO A O 1
ATOM 773 N N . LEU A 1 93 ? 0.005 -1.185 -14.127 1.00 48.66 93 L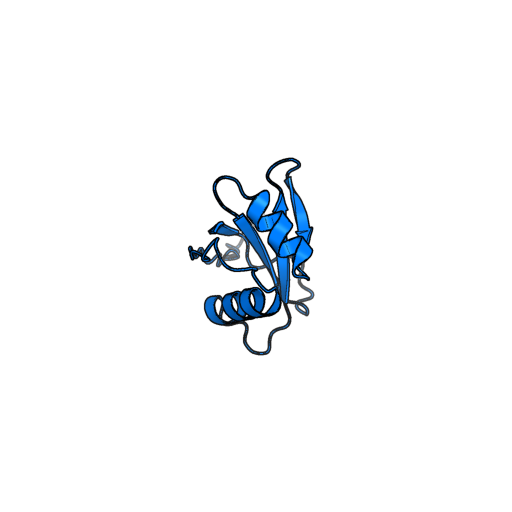EU A N 1
ATOM 774 C CA . LEU A 1 93 ? -1.173 -0.505 -14.672 1.00 48.66 93 LEU A CA 1
ATOM 775 C C . LEU A 1 93 ? -1.720 0.648 -13.813 1.00 48.66 93 LEU A C 1
ATOM 777 O O . LEU A 1 93 ? -2.669 1.272 -14.255 1.00 48.66 93 LEU A O 1
ATOM 781 N N . TRP A 1 94 ? -1.166 0.973 -12.637 1.00 49.22 94 TRP A N 1
ATOM 782 C CA . TRP A 1 94 ? -1.676 2.087 -11.818 1.00 49.22 94 TRP A CA 1
ATOM 783 C C . TRP A 1 94 ? -0.555 2.722 -10.981 1.00 49.22 94 TRP A C 1
ATOM 785 O O . TRP A 1 94 ? 0.112 2.031 -10.207 1.00 49.22 94 TRP A O 1
ATOM 795 N N . ILE A 1 95 ? -0.344 4.035 -11.115 1.00 55.81 95 ILE A N 1
ATOM 796 C CA . ILE A 1 95 ? 0.578 4.810 -10.272 1.00 55.81 95 ILE A CA 1
ATOM 797 C C . ILE A 1 95 ? -0.175 6.011 -9.675 1.00 55.81 95 ILE A C 1
ATOM 799 O O . ILE A 1 95 ? -0.909 6.691 -10.387 1.00 55.81 95 ILE A O 1
ATOM 803 N N . TYR A 1 96 ? 0.101 6.273 -8.390 1.00 47.03 96 TYR A N 1
ATOM 804 C CA . TYR A 1 96 ? -0.162 7.485 -7.597 1.00 47.03 96 TYR A CA 1
ATOM 805 C C . TYR A 1 96 ? -1.515 7.585 -6.867 1.00 47.03 96 TYR A C 1
ATOM 807 O O . TYR A 1 96 ? -2.445 8.252 -7.318 1.00 47.03 96 TYR A O 1
ATOM 815 N N . THR A 1 97 ? -1.547 7.087 -5.627 1.00 42.53 97 THR A N 1
ATOM 816 C CA . THR A 1 97 ? -2.487 7.581 -4.600 1.00 42.53 97 THR A CA 1
ATOM 817 C C . THR A 1 97 ? -1.706 8.395 -3.568 1.00 42.53 97 THR A C 1
ATOM 819 O O . THR A 1 97 ? -0.638 7.961 -3.135 1.00 42.53 97 THR A O 1
ATOM 822 N N . PHE A 1 98 ? -2.213 9.584 -3.227 1.00 39.78 98 PHE A N 1
ATOM 823 C CA . PHE A 1 98 ? -1.661 10.496 -2.222 1.00 39.78 98 PHE A CA 1
ATOM 824 C C . PHE A 1 98 ? -2.502 10.388 -0.934 1.00 39.78 98 PHE A C 1
ATOM 826 O O . PHE A 1 98 ? -3.696 10.699 -0.989 1.00 39.78 98 PHE A O 1
ATOM 833 N N . VAL A 1 99 ? -1.905 9.990 0.198 1.00 49.62 99 VAL A N 1
ATOM 834 C CA . VAL A 1 99 ? -2.468 10.259 1.549 1.00 49.62 99 VAL A CA 1
ATOM 835 C C . VAL A 1 99 ? -2.026 11.631 1.990 1.00 49.62 99 VAL A C 1
ATOM 837 O O . VAL A 1 99 ? -0.793 11.789 2.018 1.00 49.62 99 VAL A O 1
#

InterPro domains:
  IPR000270 PB1 domain [PF00564] (11-84)
  IPR000270 PB1 domain [SM00666] (4-85)
  IPR051741 Partitioning defective 6 homolog protein [PTHR14102] (9-85)
  IPR053793 PB1-like domain [PS51745] (3-85)

Radius of gyration: 15.67 Å; chains: 1; bounding box: 29×28×61 Å

Foldseek 3Di:
DDPPPDDPPQAPADEDEDDDDPPDLDWLVVVVVVVCVVVVCVVWDKWKWWQQPPPRDTGTDDGSVRVVVQVVRDVVWTWMAIATPDPPDDDRRYGGYTD

Secondary structure (DSSP, 8-state):
----------------B----TTS---HHHHHHHHHHHTT-TT--EEEEEE-TTT--EEE--SHHHHHHHHHH-SSS-EEEEEETT--SSS-S-EEEE-

Organism: NCBI:txid1586634

pLDDT: mean 72.45, std 20.2, range [35.09, 96.06]

Sequence (99 aa):
MGIVFDRLHMFDAEFRRFSVERNSQPKFEDFRDLIERLHNLKDISFLVSYIDPSDQDLLPINNDDNLRRALINAKPLLRIIIQRKGIVLHLPLWIYTFV